Protein AF-A0A803LCT2-F1 (afdb_monomer_lite)

Organism: Chenopodium quinoa (NCBI:txid63459)

pLDDT: mean 73.38, std 16.73, range [41.0, 94.06]

Secondary structure (DSSP, 8-state):
-----S---------PPP--HHHHHHHH-HHHHHHHHHHHHHHHHHHS--------------------------------SPPPHHHHHHHHHHHS---HHHHHHHTTGGGS-TTS--TTTTT-PSPS-PPPPPPP-

Structure (mmCIF, N/CA/C/O backbone):
data_AF-A0A803LCT2-F1
#
_entry.id   AF-A0A803LCT2-F1
#
loop_
_atom_site.group_PDB
_atom_site.id
_atom_site.type_symbol
_atom_site.label_atom_id
_atom_site.label_alt_id
_atom_site.label_comp_id
_atom_site.label_asym_id
_atom_site.label_entity_id
_atom_site.label_seq_id
_atom_site.pdbx_PDB_ins_code
_atom_site.Cartn_x
_atom_site.Cartn_y
_atom_site.Cartn_z
_atom_site.occupancy
_atom_site.B_iso_or_equiv
_atom_site.auth_seq_id
_atom_site.auth_comp_id
_atom_site.auth_asym_id
_atom_site.auth_atom_id
_atom_site.pdbx_PDB_model_num
ATOM 1 N N . MET A 1 1 ? -22.262 -37.467 1.438 1.00 43.44 1 MET A N 1
ATOM 2 C CA . MET A 1 1 ? -22.355 -36.002 1.328 1.00 43.44 1 MET A CA 1
ATOM 3 C C . MET A 1 1 ? -21.639 -35.464 2.540 1.00 43.44 1 MET A C 1
ATOM 5 O O . MET A 1 1 ? -22.142 -35.572 3.650 1.00 43.44 1 MET A O 1
ATOM 9 N N . ASP A 1 2 ? -20.390 -35.118 2.289 1.00 41.00 2 ASP A N 1
ATOM 10 C CA . ASP A 1 2 ? -19.283 -34.931 3.208 1.00 41.00 2 ASP A CA 1
ATOM 11 C C . ASP A 1 2 ? -19.296 -33.512 3.786 1.00 41.00 2 ASP A C 1
ATOM 13 O O . ASP A 1 2 ? -19.085 -32.556 3.051 1.00 41.00 2 ASP A O 1
ATOM 17 N N . ASP A 1 3 ? -19.514 -33.379 5.095 1.00 52.72 3 ASP A N 1
ATOM 18 C CA . ASP A 1 3 ? -19.377 -32.110 5.831 1.00 52.72 3 ASP A CA 1
ATOM 19 C C . ASP A 1 3 ? -18.625 -32.339 7.156 1.00 52.72 3 ASP A C 1
ATOM 21 O O . ASP A 1 3 ? -18.984 -31.833 8.220 1.00 52.72 3 ASP A O 1
ATOM 25 N N . GLU A 1 4 ? -17.562 -33.144 7.114 1.00 55.44 4 GLU A N 1
ATOM 26 C CA . GLU A 1 4 ? -16.707 -33.408 8.269 1.00 55.44 4 GLU A CA 1
ATOM 27 C C . GLU A 1 4 ? -15.253 -33.055 7.928 1.00 55.44 4 GLU A C 1
ATOM 29 O O . GLU A 1 4 ? -14.715 -33.485 6.914 1.00 55.44 4 GLU A O 1
ATOM 34 N N . ILE A 1 5 ? -14.623 -32.262 8.805 1.00 52.88 5 ILE A N 1
ATOM 35 C CA . ILE A 1 5 ? -13.202 -31.859 8.797 1.00 52.88 5 ILE A CA 1
ATOM 36 C C . ILE A 1 5 ? -12.828 -30.705 7.845 1.00 52.88 5 ILE A C 1
ATOM 38 O O . ILE A 1 5 ? -12.203 -30.858 6.804 1.00 52.88 5 ILE A O 1
ATOM 42 N N . SER A 1 6 ? -13.089 -29.471 8.290 1.00 53.41 6 SER A N 1
ATOM 43 C CA . SER A 1 6 ? -12.295 -28.284 7.892 1.00 53.41 6 SER A CA 1
ATOM 44 C C . SER A 1 6 ? -12.152 -27.244 9.018 1.00 53.41 6 SER A C 1
ATOM 46 O O . SER A 1 6 ? -11.988 -26.052 8.780 1.00 53.41 6 SER A O 1
ATOM 48 N N . GLY A 1 7 ? -12.191 -27.690 10.278 1.00 53.47 7 GLY A N 1
ATOM 49 C CA . GLY A 1 7 ? -11.983 -26.832 11.456 1.00 53.47 7 GLY A CA 1
ATOM 50 C C . GLY A 1 7 ? -10.935 -27.343 12.447 1.00 53.47 7 GLY A C 1
ATOM 51 O O . GLY A 1 7 ? -10.823 -26.803 13.549 1.00 53.47 7 GLY A O 1
ATOM 52 N N . ALA A 1 8 ? -10.190 -28.395 12.101 1.00 57.69 8 ALA A N 1
ATOM 53 C CA . ALA A 1 8 ? -9.250 -29.022 13.018 1.00 57.69 8 ALA A CA 1
ATOM 54 C C . ALA A 1 8 ? -7.993 -28.152 13.206 1.00 57.69 8 ALA A C 1
ATOM 56 O O . ALA A 1 8 ? -7.305 -27.812 12.250 1.00 57.69 8 ALA A O 1
ATOM 57 N N . VAL A 1 9 ? -7.678 -27.871 14.474 1.00 60.34 9 VAL A N 1
ATOM 58 C CA . VAL A 1 9 ? -6.482 -27.179 14.997 1.00 60.34 9 VAL A CA 1
ATOM 59 C C . VAL A 1 9 ? -6.556 -25.645 15.071 1.00 60.34 9 VAL A C 1
ATOM 61 O O . VAL A 1 9 ? -5.652 -24.922 14.660 1.00 60.34 9 VAL A O 1
ATOM 64 N N . ARG A 1 10 ? -7.570 -25.114 15.765 1.00 65.44 10 ARG A N 1
ATOM 65 C CA . ARG A 1 10 ? -7.353 -23.892 16.563 1.00 65.44 10 ARG A CA 1
ATOM 66 C C . ARG A 1 10 ? -6.826 -24.326 17.931 1.00 65.44 10 ARG A C 1
ATOM 68 O O . ARG A 1 10 ? -7.509 -25.067 18.630 1.00 65.44 10 ARG A O 1
ATOM 75 N N . ARG A 1 11 ? -5.624 -23.886 18.330 1.00 69.44 11 ARG A N 1
ATOM 76 C CA . ARG A 1 11 ? -5.141 -24.050 19.717 1.00 69.44 11 ARG A CA 1
ATOM 77 C C . ARG A 1 11 ? -6.043 -23.230 20.640 1.00 69.44 11 ARG A C 1
ATOM 79 O O . ARG A 1 11 ? -5.803 -22.048 20.863 1.00 69.44 11 ARG A O 1
ATOM 86 N N . THR A 1 12 ? -7.108 -23.831 21.147 1.00 70.88 12 THR A N 1
ATOM 87 C CA . THR A 1 12 ? -7.983 -23.193 22.129 1.00 70.88 12 THR A CA 1
ATOM 88 C C . THR A 1 12 ? -7.409 -23.416 23.521 1.00 70.88 12 THR A C 1
ATOM 90 O O . THR A 1 12 ? -7.120 -24.546 23.908 1.00 70.88 12 THR A O 1
ATOM 93 N N . SER A 1 13 ? -7.225 -22.335 24.280 1.00 77.12 13 SER A N 1
ATOM 94 C CA . SER A 1 13 ? -6.840 -22.427 25.690 1.00 77.12 13 SER A CA 1
ATOM 95 C C . SER A 1 13 ? -7.890 -23.230 26.465 1.00 77.12 13 SER A C 1
ATOM 97 O O . SER A 1 13 ? -9.077 -22.925 26.384 1.00 77.12 13 SER A O 1
ATOM 99 N N . THR A 1 14 ? -7.456 -24.216 27.254 1.00 79.44 14 THR A N 1
ATOM 100 C CA . THR A 1 14 ? -8.321 -24.997 28.161 1.00 79.44 14 THR A CA 1
ATOM 101 C C . THR A 1 14 ? -8.776 -24.197 29.384 1.00 79.44 14 THR A C 1
ATOM 103 O O . THR A 1 14 ? -9.570 -24.668 30.198 1.00 79.44 14 THR A O 1
ATOM 106 N N . ARG A 1 15 ? -8.282 -22.965 29.542 1.00 78.12 15 ARG A N 1
ATOM 107 C CA . ARG A 1 15 ? -8.552 -22.130 30.706 1.00 78.12 15 ARG A CA 1
ATOM 108 C C . ARG A 1 15 ? -9.943 -21.502 30.595 1.00 78.12 15 ARG A C 1
ATOM 110 O O . ARG A 1 15 ? -10.146 -20.544 29.849 1.00 78.12 15 ARG A O 1
ATOM 117 N N . SER A 1 16 ? -10.896 -22.003 31.384 1.00 75.75 16 SER A N 1
ATOM 118 C CA . SER A 1 16 ? -12.219 -21.377 31.508 1.00 75.75 16 SER A CA 1
ATOM 119 C C . SER A 1 16 ? -12.067 -20.009 32.184 1.00 75.75 16 SER A C 1
ATOM 121 O O . SER A 1 16 ? -11.644 -19.930 33.342 1.00 75.75 16 SER A O 1
ATOM 123 N N . ARG A 1 17 ? -12.414 -18.927 31.483 1.00 80.19 17 ARG A N 1
ATOM 124 C CA . ARG A 1 17 ? -12.514 -17.594 32.089 1.00 80.19 17 ARG A CA 1
ATOM 125 C C . ARG A 1 17 ? -13.864 -17.479 32.792 1.00 80.19 17 ARG A C 1
ATOM 127 O O . ARG A 1 17 ? -14.904 -17.593 32.152 1.00 80.19 17 ARG A O 1
ATOM 134 N N . LYS A 1 18 ? -13.850 -17.269 34.109 1.00 86.19 18 LYS A N 1
ATOM 135 C CA . LYS A 1 18 ? -15.062 -16.981 34.881 1.00 86.19 18 LYS A CA 1
ATOM 136 C C . LYS A 1 18 ? -15.400 -15.504 34.696 1.00 86.19 18 LYS A C 1
ATOM 138 O O . LYS A 1 18 ? -14.606 -14.642 35.057 1.00 86.19 18 LYS A O 1
ATOM 143 N N . VAL A 1 19 ? -16.553 -15.227 34.101 1.00 84.31 19 VAL A N 1
ATOM 144 C CA . VAL A 1 19 ? -17.088 -13.872 33.940 1.00 84.31 19 VAL A CA 1
ATOM 145 C C . VAL A 1 19 ? -18.213 -13.702 34.954 1.00 84.31 19 VAL A C 1
ATOM 147 O O . VAL A 1 19 ? -19.048 -14.592 35.101 1.00 84.31 19 VAL A O 1
ATOM 150 N N . ALA A 1 20 ? -18.226 -12.583 35.679 1.00 88.69 20 ALA A N 1
ATOM 151 C CA . ALA A 1 20 ? -19.306 -12.276 36.612 1.00 88.69 20 ALA A CA 1
ATOM 152 C C . ALA A 1 20 ? -20.647 -12.174 35.865 1.00 88.69 20 ALA A C 1
ATOM 154 O O . ALA A 1 20 ? -20.705 -11.666 34.746 1.00 88.69 20 ALA A O 1
ATOM 155 N N . THR A 1 21 ? -21.742 -12.598 36.491 1.00 83.19 21 THR A N 1
ATOM 156 C CA . THR A 1 21 ? -23.081 -12.664 35.875 1.00 83.19 21 THR A CA 1
ATOM 157 C C . THR A 1 21 ? -23.534 -11.330 35.281 1.00 83.19 21 THR A C 1
ATOM 159 O O . THR A 1 21 ? -24.070 -11.294 34.177 1.00 83.19 21 THR A O 1
ATOM 162 N N . LYS A 1 22 ? -23.241 -10.215 35.964 1.00 85.88 22 LYS A N 1
ATOM 163 C CA . LYS A 1 22 ? -23.540 -8.860 35.469 1.00 85.88 22 LYS A CA 1
ATOM 164 C C . LYS A 1 22 ? -22.774 -8.520 34.184 1.00 85.88 22 LYS A C 1
ATOM 166 O O . LYS A 1 22 ? -23.339 -7.931 33.271 1.00 85.88 22 LYS A O 1
ATOM 171 N N . MET A 1 23 ? -21.514 -8.942 34.090 1.00 84.38 23 MET A N 1
ATOM 172 C CA . MET A 1 23 ? -20.683 -8.740 32.900 1.00 84.38 23 MET A CA 1
ATOM 173 C C . MET A 1 23 ? -21.138 -9.631 31.741 1.00 84.38 23 MET A C 1
ATOM 175 O O . MET A 1 23 ? -21.161 -9.183 30.602 1.00 84.38 23 MET A O 1
ATOM 179 N N . ALA A 1 24 ? -21.552 -10.869 32.019 1.00 83.88 24 ALA A N 1
ATOM 180 C CA . ALA A 1 24 ? -22.112 -11.752 30.998 1.00 83.88 24 ALA A CA 1
ATOM 181 C C . ALA A 1 24 ? -23.404 -11.173 30.393 1.00 83.88 24 ALA A C 1
ATOM 183 O O . ALA A 1 24 ? -23.550 -11.153 29.173 1.00 83.88 24 ALA A O 1
ATOM 184 N N . ALA A 1 25 ? -24.297 -10.634 31.230 1.00 84.12 25 ALA A N 1
ATOM 185 C CA . ALA A 1 25 ? -25.521 -9.972 30.778 1.00 84.12 25 ALA A CA 1
ATOM 186 C C . ALA A 1 25 ? -25.230 -8.714 29.942 1.00 84.12 25 ALA A C 1
ATOM 188 O O . ALA A 1 25 ? -25.816 -8.529 28.877 1.00 84.12 25 ALA A O 1
ATOM 189 N N . ALA A 1 26 ? -24.274 -7.891 30.379 1.00 83.38 26 ALA A N 1
ATOM 190 C CA . ALA A 1 26 ? -23.851 -6.698 29.651 1.00 83.38 26 ALA A CA 1
ATOM 191 C C . ALA A 1 26 ? -23.201 -7.025 28.292 1.00 83.38 26 ALA A C 1
ATOM 193 O O . ALA A 1 26 ? -23.337 -6.263 27.343 1.00 83.38 26 ALA A O 1
ATOM 194 N N . LEU A 1 27 ? -22.495 -8.152 28.169 1.00 83.00 27 LEU A N 1
ATOM 195 C CA . LEU A 1 27 ? -21.918 -8.590 26.891 1.00 83.00 27 LEU A CA 1
ATOM 196 C C . LEU A 1 27 ? -22.959 -9.220 25.954 1.00 83.00 27 LEU A C 1
ATOM 198 O O . LEU A 1 27 ? -22.790 -9.175 24.735 1.00 83.00 27 LEU A O 1
ATOM 202 N N . ALA A 1 28 ? -24.015 -9.819 26.508 1.00 85.12 28 ALA A N 1
ATOM 203 C CA . ALA A 1 28 ? -25.086 -10.439 25.736 1.00 85.12 28 ALA A CA 1
ATOM 204 C C . ALA A 1 28 ? -26.065 -9.408 25.151 1.00 85.12 28 ALA A C 1
ATOM 206 O O . ALA A 1 28 ? -26.585 -9.624 24.051 1.00 85.12 28 ALA A O 1
ATOM 207 N N . SER A 1 29 ? -26.297 -8.281 25.835 1.00 89.25 29 SER A N 1
ATOM 208 C CA . SER A 1 29 ? -27.199 -7.243 25.332 1.00 89.25 29 SER A CA 1
ATOM 209 C C . SER A 1 29 ? -26.656 -6.606 24.045 1.00 89.25 29 SER A C 1
ATOM 211 O O . SER A 1 29 ? -25.476 -6.271 23.915 1.00 89.25 29 SER A O 1
ATOM 213 N N . SER A 1 30 ? -27.520 -6.492 23.034 1.00 90.19 30 SER A N 1
ATOM 214 C CA . SER A 1 30 ? -27.203 -5.826 21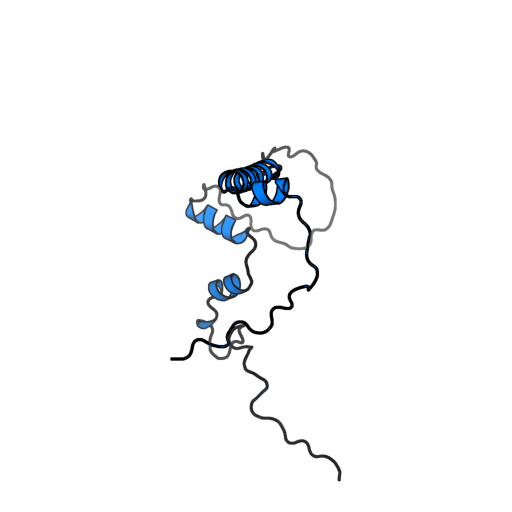.764 1.00 90.19 30 SER A CA 1
ATOM 215 C C . SER A 1 30 ? -26.892 -4.352 21.984 1.00 90.19 30 SER A C 1
ATOM 217 O O . SER A 1 30 ? -25.896 -3.859 21.469 1.00 90.19 30 SER A O 1
ATOM 219 N N . ASP A 1 31 ? -27.698 -3.690 22.810 1.00 92.00 31 ASP A N 1
ATOM 220 C CA . ASP A 1 31 ? -27.642 -2.241 23.003 1.00 92.00 31 ASP A CA 1
ATOM 221 C C . ASP A 1 31 ? -26.352 -1.807 23.693 1.00 92.00 31 ASP A C 1
ATOM 223 O O . ASP A 1 31 ? -25.747 -0.807 23.327 1.00 92.00 31 ASP A O 1
ATOM 227 N N . ASN A 1 32 ? -25.855 -2.602 24.642 1.00 89.56 32 ASN A N 1
ATOM 228 C CA . ASN A 1 32 ? -24.577 -2.304 25.279 1.00 89.56 32 ASN A CA 1
ATOM 229 C C . ASN A 1 32 ? -23.401 -2.527 24.314 1.00 89.56 32 ASN A C 1
ATOM 231 O O . ASN A 1 32 ? -22.404 -1.811 24.367 1.00 89.56 32 ASN A O 1
ATOM 235 N N . ARG A 1 33 ? -23.515 -3.490 23.388 1.00 88.50 33 ARG A N 1
ATOM 236 C CA . ARG A 1 33 ? -22.506 -3.698 22.339 1.00 88.50 33 ARG A CA 1
ATOM 237 C C . ARG A 1 33 ? -22.496 -2.561 21.322 1.00 88.50 33 ARG A C 1
ATOM 239 O O . ARG A 1 33 ? -21.410 -2.137 20.933 1.00 88.50 33 ARG A O 1
ATOM 246 N N . THR A 1 34 ? -23.660 -2.060 20.909 1.00 92.06 34 THR A N 1
ATOM 247 C CA . THR A 1 34 ? -23.750 -0.923 19.981 1.00 92.06 34 THR A CA 1
ATOM 248 C C . THR A 1 34 ? -23.269 0.366 20.639 1.00 92.06 34 THR A C 1
ATOM 250 O O . THR A 1 34 ? -22.450 1.063 20.049 1.00 92.06 34 THR A O 1
ATOM 253 N N . GLN A 1 35 ? -23.663 0.638 21.887 1.00 92.81 35 GLN A N 1
ATOM 254 C CA . GLN A 1 35 ? -23.161 1.783 22.654 1.00 92.81 35 GLN A CA 1
ATOM 255 C C . GLN A 1 35 ? -21.643 1.722 22.850 1.00 92.81 35 GLN A C 1
ATOM 257 O O . GLN A 1 35 ? -20.956 2.712 22.617 1.00 92.81 35 GLN A O 1
ATOM 262 N N . ALA A 1 36 ? -21.091 0.556 23.198 1.00 91.81 36 ALA A N 1
ATOM 263 C CA . ALA A 1 36 ? -19.645 0.388 23.327 1.00 91.81 36 ALA A CA 1
ATOM 264 C C . ALA A 1 36 ? -18.902 0.560 21.991 1.00 91.81 36 ALA A C 1
ATOM 266 O O . ALA A 1 36 ? -17.761 1.018 21.980 1.00 91.81 36 ALA A O 1
ATOM 267 N N . ALA A 1 37 ? -19.517 0.187 20.865 1.00 91.00 37 ALA A N 1
ATOM 268 C CA . ALA A 1 37 ? -18.946 0.422 19.542 1.00 91.00 37 ALA A CA 1
ATOM 269 C C . ALA A 1 37 ? -18.947 1.916 19.182 1.00 91.00 37 ALA A C 1
ATOM 271 O O . ALA A 1 37 ? -17.923 2.420 18.732 1.00 91.00 37 ALA A O 1
ATOM 272 N N . LEU A 1 38 ? -20.050 2.626 19.443 1.00 94.06 38 LEU A N 1
ATOM 273 C CA . LEU A 1 38 ? -20.154 4.070 19.214 1.00 94.06 38 LEU A CA 1
ATOM 274 C C . LEU A 1 38 ? -19.175 4.858 20.087 1.00 94.06 38 LEU A C 1
ATOM 276 O O . LEU A 1 38 ? -18.448 5.688 19.564 1.00 94.06 38 LEU A O 1
ATOM 280 N N . ALA A 1 39 ? -19.075 4.538 21.379 1.00 93.19 39 ALA A N 1
ATOM 281 C CA . ALA A 1 39 ? -18.124 5.188 22.280 1.00 93.19 39 ALA A CA 1
ATOM 282 C C . ALA A 1 39 ? -16.662 4.983 21.844 1.00 93.19 39 ALA A C 1
ATOM 284 O O . ALA A 1 39 ? -15.826 5.857 22.039 1.00 93.19 39 ALA A O 1
ATOM 285 N N . ARG A 1 40 ? -16.337 3.832 21.235 1.00 91.69 4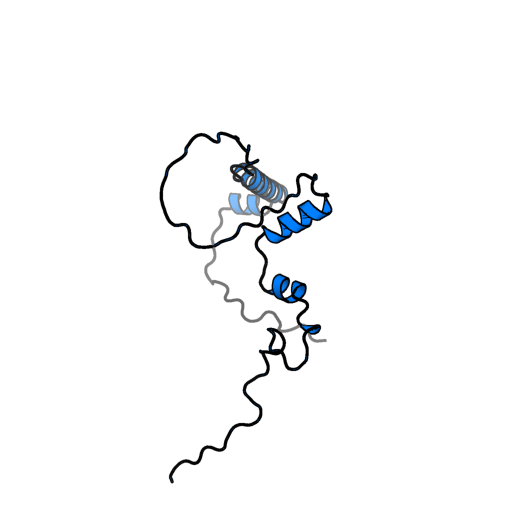0 ARG A N 1
ATOM 286 C CA . ARG A 1 40 ? -15.006 3.593 20.654 1.00 91.69 40 ARG A CA 1
ATOM 287 C C . ARG A 1 40 ? -14.760 4.422 19.398 1.00 91.69 40 ARG A C 1
ATOM 289 O O . ARG A 1 40 ? -13.638 4.871 19.219 1.00 91.69 40 ARG A O 1
ATOM 296 N N . LEU A 1 41 ? -15.767 4.593 18.539 1.00 90.69 41 LEU A N 1
ATOM 297 C CA . LEU A 1 41 ? -15.653 5.455 17.359 1.00 90.69 41 LEU A CA 1
ATOM 298 C C . LEU A 1 41 ? -15.491 6.920 17.768 1.00 90.69 41 LEU A C 1
ATOM 300 O O . LEU A 1 41 ? -14.548 7.554 17.323 1.00 90.69 41 LEU A O 1
ATOM 304 N N . ASP A 1 42 ? -16.322 7.402 18.689 1.00 89.56 42 ASP A N 1
ATOM 305 C CA . ASP A 1 42 ? -16.246 8.759 19.241 1.00 89.56 42 ASP A CA 1
ATOM 306 C C . ASP A 1 42 ? -14.893 9.019 19.928 1.00 89.56 42 ASP A C 1
ATOM 308 O O . ASP A 1 42 ? -14.262 10.050 19.722 1.00 89.56 42 ASP A O 1
ATOM 312 N N . ALA A 1 43 ? -14.360 8.051 20.681 1.00 88.62 43 ALA A N 1
ATOM 313 C CA . ALA A 1 43 ? -13.017 8.167 21.250 1.00 88.62 43 ALA A CA 1
ATOM 314 C C . ALA A 1 43 ? -11.923 8.257 20.175 1.00 88.62 43 ALA A C 1
ATOM 316 O O . ALA A 1 43 ? -11.003 9.048 20.333 1.00 88.62 43 ALA A O 1
ATOM 317 N N . LEU A 1 44 ? -12.019 7.487 19.084 1.00 83.00 44 LEU A N 1
ATOM 318 C CA . LEU A 1 44 ? -11.081 7.586 17.959 1.00 83.00 44 LEU A CA 1
ATOM 319 C C . LEU A 1 44 ? -11.226 8.912 17.193 1.00 83.00 44 LEU A C 1
ATOM 321 O O . LEU A 1 44 ? -10.237 9.426 16.683 1.00 83.00 44 LEU A O 1
ATOM 325 N N . GLU A 1 45 ? -12.432 9.477 17.119 1.00 80.75 45 GLU A N 1
ATOM 326 C CA . GLU A 1 45 ? -12.678 10.796 16.523 1.00 80.75 45 GLU A CA 1
ATOM 327 C C . GLU A 1 45 ? -12.099 11.928 17.385 1.00 80.75 45 GLU A C 1
ATOM 329 O O . GLU A 1 45 ? -11.530 12.874 16.845 1.00 80.75 45 GLU A O 1
ATOM 334 N N . ASN A 1 46 ? -12.175 11.804 18.713 1.00 84.75 46 ASN A N 1
ATOM 335 C CA . ASN A 1 46 ? -11.643 12.789 19.659 1.00 84.75 46 ASN A CA 1
ATOM 336 C C . ASN A 1 46 ? -10.124 12.650 19.912 1.00 84.75 46 ASN A C 1
ATOM 338 O O . ASN A 1 46 ? -9.459 13.652 20.163 1.00 84.75 46 ASN A O 1
ATOM 342 N N . ASP A 1 47 ? -9.567 11.433 19.849 1.00 75.44 47 ASP A N 1
ATOM 343 C CA . ASP A 1 47 ? -8.128 11.133 20.021 1.00 75.44 47 ASP A CA 1
ATOM 344 C C . ASP A 1 47 ? -7.315 11.331 18.730 1.00 75.44 47 ASP A C 1
ATOM 346 O O . ASP A 1 47 ? -6.084 11.311 18.738 1.00 75.44 47 ASP A O 1
ATOM 350 N N . ASN A 1 48 ? -7.991 11.617 17.613 1.00 64.38 48 ASN A N 1
ATOM 351 C CA . ASN A 1 48 ? -7.378 12.269 16.463 1.00 64.38 48 ASN A CA 1
ATOM 352 C C . ASN A 1 48 ? -7.043 13.728 16.842 1.00 64.38 48 ASN A C 1
ATOM 354 O O . ASN A 1 48 ? -7.661 14.682 16.366 1.00 64.38 48 ASN A O 1
ATOM 358 N N . GLY A 1 49 ? -6.058 13.891 17.730 1.00 59.38 49 GLY A N 1
ATOM 359 C CA . GLY A 1 49 ? -5.472 15.165 18.120 1.00 59.38 49 GLY A CA 1
ATOM 360 C C . GLY A 1 49 ? -4.917 15.861 16.888 1.00 59.38 49 GLY A C 1
ATOM 361 O O . GLY A 1 49 ? -3.812 15.560 16.451 1.00 59.38 49 GLY A O 1
ATOM 362 N N . GLY A 1 50 ? -5.726 16.749 16.313 1.00 52.16 50 GLY A N 1
ATOM 363 C CA . GLY A 1 50 ? -5.397 17.497 15.115 1.00 52.16 50 GLY A CA 1
ATOM 364 C C . GLY A 1 50 ? -5.144 16.595 13.906 1.00 52.16 50 GLY A C 1
ATOM 365 O O . GLY A 1 50 ? -4.010 16.236 13.599 1.00 52.16 50 GLY A O 1
ATOM 366 N N . VAL A 1 51 ? -6.164 16.410 13.061 1.00 47.56 51 VAL A N 1
ATOM 367 C CA . VAL A 1 51 ? -5.879 16.708 11.651 1.00 47.56 51 VAL A CA 1
ATOM 368 C C . VAL A 1 51 ? -5.388 18.146 11.689 1.00 47.56 51 VAL A C 1
ATOM 370 O O . VAL A 1 51 ? -6.201 19.057 11.813 1.00 47.56 51 VAL A O 1
ATOM 373 N N . GLU A 1 52 ? -4.068 18.331 11.721 1.00 45.12 52 GLU A N 1
ATOM 374 C CA . GLU A 1 52 ? -3.436 19.616 11.496 1.00 45.12 52 GLU A CA 1
ATOM 375 C C . GLU A 1 52 ? -3.990 20.071 10.142 1.00 45.12 52 GLU A C 1
ATOM 377 O O . GLU A 1 52 ? -3.521 19.703 9.061 1.00 45.12 52 GLU A O 1
ATOM 382 N N . THR A 1 53 ? -5.059 20.866 10.172 1.00 49.56 53 THR A N 1
ATOM 383 C CA . THR A 1 53 ? -5.125 21.991 9.268 1.00 49.56 53 THR A CA 1
ATOM 384 C C . THR A 1 53 ? -3.853 22.734 9.600 1.00 49.56 53 THR A C 1
ATOM 386 O O . THR A 1 53 ? -3.815 23.457 10.588 1.00 49.56 53 THR A O 1
ATOM 389 N N . VAL A 1 54 ? -2.780 22.418 8.873 1.00 46.12 54 VAL A N 1
ATOM 390 C CA . VAL A 1 54 ? -1.569 23.217 8.846 1.00 46.12 54 VAL A CA 1
ATOM 391 C C . VAL A 1 54 ? -2.076 24.604 8.486 1.00 46.12 54 VAL A C 1
ATOM 393 O O . VAL A 1 54 ? -2.335 24.905 7.318 1.00 46.12 54 VAL A O 1
ATOM 396 N N . GLU A 1 55 ? -2.361 25.403 9.510 1.00 50.75 55 GLU A N 1
ATOM 397 C CA . GLU A 1 55 ? -2.358 26.837 9.399 1.00 50.75 55 GLU A CA 1
ATOM 398 C C . GLU A 1 55 ? -0.921 27.109 9.004 1.00 50.75 55 GLU A C 1
ATOM 400 O O . GLU A 1 55 ? 0.007 26.975 9.798 1.00 50.75 5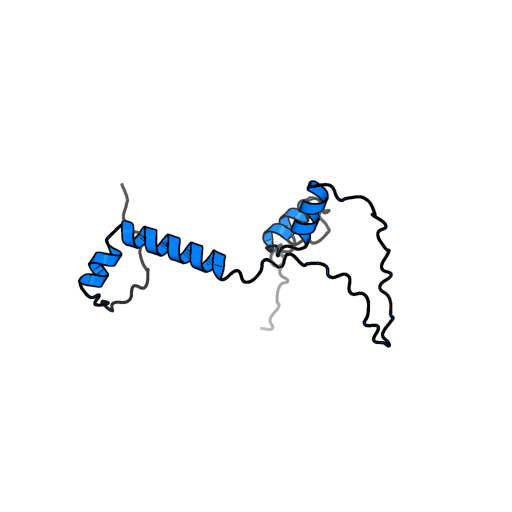5 GLU A O 1
ATOM 405 N N . ILE A 1 56 ? -0.730 27.327 7.706 1.00 51.56 56 ILE A N 1
ATOM 406 C CA . ILE A 1 56 ? 0.500 27.884 7.180 1.00 51.56 56 ILE A CA 1
ATOM 407 C C . ILE A 1 56 ? 0.526 29.292 7.775 1.00 51.56 56 ILE A C 1
ATOM 409 O O . ILE A 1 56 ? -0.011 30.232 7.194 1.00 51.56 56 ILE A O 1
ATOM 413 N N . ASN A 1 57 ? 1.007 29.397 9.012 1.00 45.41 57 ASN A N 1
ATOM 414 C CA . ASN A 1 57 ? 1.461 30.647 9.570 1.00 45.41 57 ASN A CA 1
ATOM 415 C C . ASN A 1 57 ? 2.711 30.984 8.755 1.00 45.41 57 ASN A C 1
ATOM 417 O O . ASN A 1 57 ? 3.766 30.391 8.979 1.00 45.41 57 ASN A O 1
ATOM 421 N N . ASP A 1 58 ? 2.540 31.832 7.737 1.00 52.56 58 ASP A N 1
ATOM 422 C CA . ASP A 1 58 ? 3.616 32.467 6.967 1.00 52.56 58 ASP A CA 1
ATOM 423 C C . ASP A 1 58 ? 4.378 33.430 7.900 1.00 52.56 58 ASP A C 1
ATOM 425 O O . ASP A 1 58 ? 4.313 34.648 7.752 1.00 52.56 58 ASP A O 1
ATOM 429 N N . ASP A 1 59 ? 5.056 32.888 8.910 1.00 48.31 59 ASP A N 1
ATOM 430 C CA . ASP A 1 59 ? 5.995 33.631 9.748 1.00 48.31 59 ASP A CA 1
ATOM 431 C C . ASP A 1 59 ? 7.415 33.309 9.266 1.00 48.31 59 ASP A C 1
ATOM 433 O O . ASP A 1 59 ? 8.176 32.557 9.877 1.00 48.31 59 ASP A O 1
ATOM 437 N N . ASP A 1 60 ? 7.718 33.827 8.071 1.00 54.25 60 ASP A N 1
ATOM 438 C CA . ASP A 1 60 ? 9.023 33.799 7.402 1.00 54.25 60 ASP A CA 1
ATOM 439 C C . ASP A 1 60 ? 10.022 34.756 8.099 1.00 54.25 60 ASP A C 1
ATOM 441 O O . ASP A 1 60 ? 10.617 35.629 7.465 1.00 54.25 60 ASP A O 1
ATOM 445 N N . GLU A 1 61 ? 10.241 34.617 9.411 1.00 52.59 61 GLU A N 1
ATOM 446 C CA . GLU A 1 61 ? 11.276 35.393 10.110 1.00 52.59 61 GLU A CA 1
ATOM 447 C C . GLU A 1 61 ? 12.050 34.573 11.151 1.00 52.59 61 GLU A C 1
ATOM 449 O O . GLU A 1 61 ? 12.008 34.814 12.352 1.00 52.59 61 GLU A O 1
ATOM 454 N N . ALA A 1 62 ? 12.834 33.602 10.676 1.00 45.47 62 ALA A N 1
ATOM 455 C CA . ALA A 1 62 ? 14.010 33.123 11.405 1.00 45.47 62 ALA A CA 1
ATOM 456 C C . ALA A 1 62 ? 15.046 32.532 10.439 1.00 45.47 62 ALA A C 1
ATOM 458 O O . ALA A 1 62 ? 15.197 31.322 10.287 1.00 45.47 62 ALA A O 1
ATOM 459 N N . SER A 1 63 ? 15.768 33.433 9.775 1.00 61.34 63 SER A N 1
ATOM 460 C CA . SER A 1 63 ? 17.061 33.159 9.148 1.00 61.34 63 SER A CA 1
ATOM 461 C C . SER A 1 63 ? 18.066 32.673 10.201 1.00 61.34 63 SER A C 1
ATOM 463 O O . SER A 1 63 ? 18.489 33.468 11.036 1.00 61.34 63 SER A O 1
ATOM 465 N N . LEU A 1 64 ? 18.479 31.406 10.136 1.00 42.50 64 LEU A N 1
ATOM 466 C CA . LEU A 1 64 ? 19.695 30.865 10.766 1.00 42.50 64 LEU A CA 1
ATOM 467 C C . LEU A 1 64 ? 20.247 29.801 9.806 1.00 42.50 64 LEU A C 1
ATOM 469 O O . LEU A 1 64 ? 19.670 28.725 9.688 1.00 42.50 64 LEU A O 1
ATOM 473 N N . ASP A 1 65 ? 21.066 30.196 8.840 1.00 44.91 65 ASP A N 1
ATOM 474 C CA . ASP A 1 65 ? 22.518 30.420 8.912 1.00 44.91 65 ASP A CA 1
ATOM 475 C C . ASP A 1 65 ? 23.328 29.127 8.723 1.00 44.91 65 ASP A C 1
ATOM 477 O O . ASP A 1 65 ? 23.142 28.138 9.429 1.00 44.91 65 ASP A O 1
ATOM 481 N N . ASP A 1 66 ? 24.181 29.242 7.710 1.00 47.44 66 ASP A N 1
ATOM 482 C CA . ASP A 1 66 ? 25.339 28.481 7.260 1.00 47.44 66 ASP A CA 1
ATOM 483 C C . ASP A 1 66 ? 25.294 26.961 6.984 1.00 47.44 66 ASP A C 1
ATOM 485 O O . ASP A 1 66 ? 25.207 26.101 7.860 1.00 47.44 66 ASP A O 1
ATOM 489 N N . ASP A 1 67 ? 25.544 26.700 5.692 1.00 46.72 67 ASP A N 1
ATOM 490 C CA . ASP A 1 67 ? 26.483 25.716 5.146 1.00 46.72 67 ASP A CA 1
ATOM 491 C C . ASP A 1 67 ? 26.074 24.239 5.071 1.00 46.72 67 ASP A C 1
ATOM 493 O O . ASP A 1 67 ? 26.460 23.445 5.919 1.00 46.72 67 ASP A O 1
ATOM 497 N N . GLU A 1 68 ? 25.455 23.832 3.945 1.00 41.94 68 GLU A N 1
ATOM 498 C CA . GLU A 1 68 ? 25.953 22.684 3.146 1.00 41.94 68 GLU A CA 1
ATOM 499 C C . GLU A 1 68 ? 25.319 22.636 1.730 1.00 41.94 68 GLU A C 1
ATOM 501 O O . GLU A 1 68 ? 24.590 21.716 1.345 1.00 41.94 68 GLU A O 1
ATOM 506 N N . GLU A 1 69 ? 25.589 23.6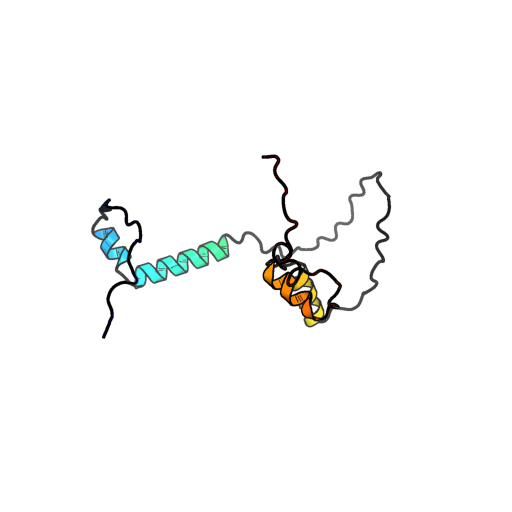57 0.910 1.00 42.00 69 GLU A N 1
ATOM 507 C CA . GLU A 1 69 ? 25.172 23.725 -0.495 1.00 42.00 69 GLU A CA 1
ATOM 508 C C . GLU A 1 69 ? 25.994 22.779 -1.399 1.00 42.00 69 GLU A C 1
ATOM 510 O O . GLU A 1 69 ? 26.993 23.163 -2.010 1.00 42.00 69 GLU A O 1
ATOM 515 N N . ALA A 1 70 ? 25.523 21.545 -1.600 1.00 43.09 70 ALA A N 1
ATOM 516 C CA . ALA A 1 70 ? 25.913 20.748 -2.766 1.00 43.09 70 ALA A CA 1
ATOM 517 C C . ALA A 1 70 ? 24.732 19.980 -3.386 1.00 43.09 70 ALA A C 1
ATOM 519 O O . ALA A 1 70 ? 24.503 18.795 -3.168 1.00 43.09 70 ALA A O 1
ATOM 520 N N . TYR A 1 71 ? 24.053 20.690 -4.289 1.00 42.59 71 TYR A N 1
ATOM 521 C CA . TYR A 1 71 ? 23.427 20.147 -5.497 1.00 42.59 71 TYR A CA 1
ATOM 522 C C . TYR A 1 71 ? 22.120 19.349 -5.353 1.00 42.59 71 TYR A C 1
ATOM 524 O O . TYR A 1 71 ? 22.002 18.200 -5.775 1.00 42.59 71 TYR A O 1
ATOM 532 N N . ILE A 1 72 ? 21.047 20.039 -4.964 1.00 46.81 72 ILE A N 1
ATOM 533 C CA . ILE A 1 72 ? 19.739 19.775 -5.572 1.00 46.81 72 ILE A CA 1
ATOM 534 C C . ILE A 1 72 ? 19.297 21.072 -6.228 1.00 46.81 72 ILE A C 1
ATOM 536 O O . ILE A 1 72 ? 18.780 21.972 -5.572 1.00 46.81 72 ILE A O 1
ATOM 540 N N . GLN A 1 73 ? 19.498 21.171 -7.546 1.00 45.69 73 GLN A N 1
ATOM 541 C CA . GLN A 1 73 ? 18.819 22.174 -8.357 1.00 45.69 73 GLN A CA 1
ATOM 542 C C . GLN A 1 73 ? 17.309 21.945 -8.212 1.00 45.69 73 GLN A C 1
ATOM 544 O O . GLN A 1 73 ? 16.694 21.203 -8.982 1.00 45.69 73 GLN A O 1
ATOM 549 N N . LYS A 1 74 ? 16.701 22.571 -7.196 1.00 52.78 74 LYS A N 1
ATOM 550 C CA . LYS A 1 74 ? 15.259 22.749 -7.089 1.00 52.78 74 LYS A CA 1
ATOM 551 C C . LYS A 1 74 ? 14.868 23.599 -8.288 1.00 52.78 74 LYS A C 1
ATOM 553 O O . LYS A 1 74 ? 14.848 24.823 -8.226 1.00 52.78 74 LYS A O 1
ATOM 558 N N . LYS A 1 75 ? 14.570 22.938 -9.410 1.00 53.84 75 LYS A N 1
ATOM 559 C CA . LYS A 1 75 ? 13.771 23.529 -10.477 1.00 53.84 75 LYS A CA 1
ATOM 560 C C . LYS A 1 75 ? 12.476 23.953 -9.807 1.00 53.84 75 LYS A C 1
ATOM 562 O O . LYS A 1 75 ? 11.624 23.112 -9.526 1.00 53.84 75 LYS A O 1
ATOM 567 N N . GLN A 1 76 ? 12.380 25.239 -9.483 1.00 52.69 76 GLN A N 1
ATOM 568 C CA . GLN A 1 76 ? 11.161 25.865 -9.012 1.00 52.69 76 GLN A CA 1
ATOM 569 C C . GLN A 1 76 ? 10.103 25.559 -10.066 1.00 52.69 76 GLN A C 1
ATOM 571 O O . GLN A 1 76 ? 10.119 26.111 -11.167 1.00 52.69 76 GLN A O 1
ATOM 576 N N . SER A 1 77 ? 9.225 24.597 -9.784 1.00 54.47 77 SER A N 1
ATOM 577 C CA . SER A 1 77 ? 8.092 24.344 -10.656 1.00 54.47 77 SER A CA 1
ATOM 578 C C . SER A 1 77 ? 7.160 25.533 -10.482 1.00 54.47 77 SER A C 1
ATOM 580 O O . SER A 1 77 ? 6.332 25.558 -9.572 1.00 54.47 77 SER A O 1
ATOM 582 N N . MET A 1 78 ? 7.350 26.542 -11.330 1.00 57.56 78 MET A N 1
ATOM 583 C CA . MET A 1 78 ? 6.495 27.714 -11.444 1.00 57.56 78 MET A CA 1
ATOM 584 C C . MET A 1 78 ? 5.108 27.261 -11.890 1.00 57.56 78 MET A C 1
ATOM 586 O O . MET A 1 78 ? 4.770 27.214 -13.069 1.00 57.56 78 MET A O 1
ATOM 590 N N . SER A 1 79 ? 4.295 26.884 -10.915 1.00 56.75 79 SER A N 1
ATOM 591 C CA . SER A 1 79 ? 2.881 26.602 -11.080 1.00 56.75 79 SER A CA 1
ATOM 592 C C . SER A 1 79 ? 2.120 27.456 -10.072 1.00 56.75 79 SER A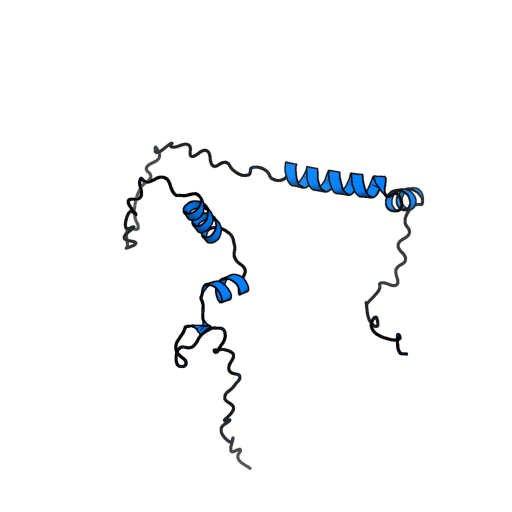 C 1
ATOM 594 O O . SER A 1 79 ? 1.500 26.939 -9.149 1.00 56.75 79 SER A O 1
ATOM 596 N N . MET A 1 80 ? 2.104 28.772 -10.301 1.00 58.84 80 MET A N 1
ATOM 597 C CA . MET A 1 80 ? 1.188 29.727 -9.646 1.00 58.84 80 MET A CA 1
ATOM 598 C C . MET A 1 80 ? -0.292 29.494 -10.013 1.00 58.84 80 MET A C 1
ATOM 600 O O . MET A 1 80 ? -1.161 30.306 -9.710 1.00 58.84 80 MET A O 1
ATOM 604 N N . LYS A 1 81 ? -0.617 28.399 -10.711 1.00 74.56 81 LYS A N 1
ATOM 605 C CA . LYS A 1 81 ? -1.989 28.063 -11.083 1.00 74.56 81 LYS A CA 1
ATOM 606 C C . LYS A 1 81 ? -2.590 27.148 -10.027 1.00 74.56 81 LYS A C 1
ATOM 608 O O . LYS A 1 81 ? -1.998 26.138 -9.645 1.00 74.56 81 LYS A O 1
ATOM 613 N N . ARG A 1 82 ? -3.806 27.486 -9.592 1.00 76.94 82 ARG A N 1
ATOM 614 C CA . ARG A 1 82 ? -4.615 26.662 -8.688 1.00 76.94 82 ARG A CA 1
ATOM 615 C C . ARG A 1 82 ? -4.689 25.232 -9.239 1.00 76.94 82 ARG A C 1
ATOM 617 O O . ARG A 1 82 ? -5.207 25.012 -10.333 1.00 76.94 82 ARG A O 1
ATOM 624 N N . LYS A 1 83 ? -4.172 24.259 -8.479 1.00 80.31 83 LYS A N 1
ATOM 625 C CA . LYS A 1 83 ? -4.231 22.836 -8.845 1.00 80.31 83 LYS A CA 1
ATOM 626 C C . LYS A 1 83 ? -5.690 22.403 -8.999 1.00 80.31 83 LYS A C 1
ATOM 628 O O . LYS A 1 83 ? -6.525 22.699 -8.140 1.00 80.31 83 LYS A O 1
ATOM 633 N N . THR A 1 84 ? -5.990 21.680 -10.077 1.00 84.94 84 THR A N 1
ATOM 634 C CA . THR A 1 84 ? -7.307 21.059 -10.275 1.00 84.94 84 THR A CA 1
ATOM 635 C C . THR A 1 84 ? -7.577 20.036 -9.170 1.00 84.94 84 THR A C 1
ATOM 637 O O . THR A 1 84 ? -6.645 19.509 -8.557 1.00 84.94 84 THR A O 1
ATOM 640 N N . ARG A 1 85 ? -8.851 19.702 -8.923 1.00 84.44 85 ARG A N 1
ATOM 641 C CA . ARG A 1 85 ? -9.237 18.672 -7.938 1.00 84.44 85 ARG A CA 1
ATOM 642 C C . ARG A 1 85 ? -8.514 17.341 -8.188 1.00 84.44 85 ARG A C 1
ATOM 644 O O . ARG A 1 85 ? -8.061 16.700 -7.247 1.00 84.44 85 ARG A O 1
ATOM 651 N N . GLN A 1 86 ? -8.329 16.978 -9.456 1.00 85.56 86 GLN A N 1
ATOM 652 C CA . GLN A 1 86 ? -7.592 15.780 -9.856 1.00 85.56 86 GLN A CA 1
ATOM 653 C C . GLN A 1 86 ? -6.079 15.905 -9.596 1.00 85.56 86 GLN A C 1
ATOM 655 O O . GLN A 1 86 ? -5.449 14.947 -9.154 1.00 85.56 86 GLN A O 1
ATOM 660 N N . GLY A 1 87 ? -5.498 17.090 -9.816 1.00 83.69 87 GLY A N 1
ATOM 661 C CA . GLY A 1 87 ? -4.100 17.375 -9.484 1.00 83.69 87 GLY A CA 1
ATOM 662 C C . GLY A 1 87 ? -3.825 17.282 -7.982 1.00 83.69 87 GLY A C 1
ATOM 663 O O . GLY A 1 87 ? -2.849 16.654 -7.581 1.00 83.69 87 GLY A O 1
ATOM 664 N N . LYS A 1 88 ? -4.730 17.820 -7.151 1.00 83.81 88 LYS A N 1
ATOM 665 C CA . LYS A 1 88 ? -4.666 17.678 -5.688 1.00 83.81 88 LYS A CA 1
ATOM 666 C C . LYS A 1 88 ? -4.796 1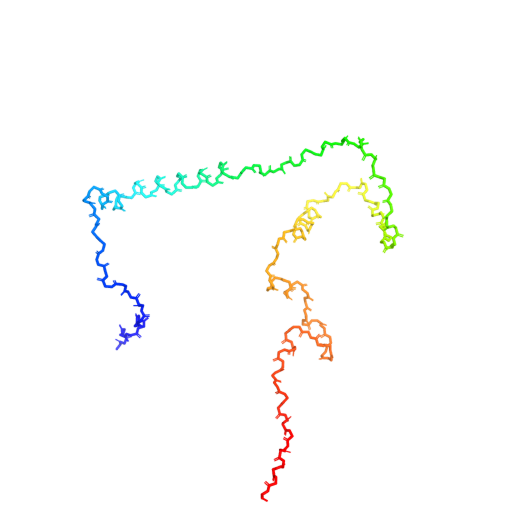6.216 -5.250 1.00 83.81 88 LYS A C 1
ATOM 668 O O . LYS A 1 88 ? -4.002 15.763 -4.437 1.00 83.81 88 LYS A O 1
ATOM 673 N N . ALA A 1 89 ? -5.732 15.458 -5.826 1.00 82.12 89 ALA A N 1
ATOM 674 C CA . ALA A 1 89 ? -5.900 14.036 -5.514 1.00 82.12 89 ALA A CA 1
ATOM 675 C C . ALA A 1 89 ? -4.648 13.204 -5.850 1.00 82.12 89 ALA A C 1
ATOM 677 O O . ALA A 1 89 ? -4.245 12.360 -5.057 1.00 82.12 89 ALA A O 1
ATOM 678 N N . ARG A 1 90 ? -3.991 13.474 -6.988 1.00 80.81 90 ARG A N 1
ATOM 679 C CA . ARG A 1 90 ? -2.724 12.816 -7.358 1.00 80.81 90 ARG A CA 1
ATOM 680 C C . ARG A 1 90 ? -1.580 13.165 -6.412 1.00 80.81 90 ARG A C 1
ATOM 682 O O . ARG A 1 90 ? -0.750 12.311 -6.130 1.00 80.81 90 ARG A O 1
ATOM 689 N N . GLU A 1 91 ? -1.522 14.404 -5.939 1.00 82.12 91 GLU A N 1
ATOM 690 C CA . GLU A 1 91 ? -0.511 14.825 -4.970 1.00 82.12 91 GLU A CA 1
ATOM 691 C C . GLU A 1 91 ? -0.724 14.167 -3.604 1.00 82.12 91 GLU A C 1
ATOM 693 O O . GLU A 1 91 ? 0.227 13.643 -3.035 1.00 82.12 91 GLU A O 1
ATOM 698 N N . ILE A 1 92 ? -1.966 14.119 -3.116 1.00 81.50 92 ILE A N 1
ATOM 699 C CA . ILE A 1 92 ? -2.321 13.402 -1.883 1.00 81.50 92 ILE A CA 1
ATOM 700 C C . ILE A 1 92 ? -1.980 11.916 -2.029 1.00 81.50 92 ILE A C 1
ATOM 702 O O . ILE A 1 92 ? -1.308 11.352 -1.175 1.00 81.50 92 ILE A O 1
ATOM 706 N N . ALA A 1 93 ? -2.324 11.298 -3.161 1.00 80.31 93 ALA A N 1
ATOM 707 C CA . ALA A 1 93 ? -1.986 9.904 -3.427 1.00 80.31 93 ALA A CA 1
ATOM 708 C C . ALA A 1 93 ? -0.471 9.633 -3.457 1.00 80.31 93 ALA A C 1
ATOM 710 O O . ALA A 1 93 ? -0.078 8.494 -3.230 1.00 80.31 93 ALA A O 1
ATOM 711 N N . ARG A 1 94 ? 0.373 10.637 -3.752 1.00 78.88 94 ARG A N 1
ATOM 712 C CA . ARG A 1 94 ? 1.843 10.534 -3.671 1.00 78.88 94 ARG A CA 1
ATOM 713 C C . ARG A 1 94 ? 2.387 10.743 -2.256 1.00 78.88 94 ARG A C 1
ATOM 715 O O . ARG A 1 94 ? 3.470 10.248 -1.973 1.00 78.88 94 ARG A O 1
ATOM 722 N N . LYS A 1 95 ? 1.679 11.498 -1.411 1.00 81.31 95 LYS A N 1
ATOM 723 C CA . LYS A 1 95 ? 2.054 11.750 -0.009 1.00 81.31 95 LYS A CA 1
ATOM 724 C C . LYS A 1 95 ? 1.568 10.643 0.932 1.00 81.31 95 LYS A C 1
ATOM 726 O O . LYS A 1 95 ? 2.188 10.414 1.961 1.00 81.31 95 LYS A O 1
ATOM 731 N N . ASN A 1 96 ? 0.488 9.951 0.576 1.00 86.56 96 ASN A N 1
ATOM 732 C CA . ASN A 1 96 ? -0.050 8.853 1.371 1.00 86.56 96 ASN A CA 1
ATOM 733 C C . ASN A 1 96 ? 0.890 7.634 1.360 1.00 86.56 96 ASN A C 1
ATOM 735 O O . ASN A 1 96 ? 1.473 7.328 0.314 1.00 86.56 96 ASN A O 1
ATOM 739 N N . PRO A 1 97 ? 1.001 6.899 2.482 1.00 88.12 97 PRO A N 1
ATOM 740 C CA . PRO A 1 97 ? 1.734 5.642 2.512 1.00 88.12 97 PRO A CA 1
ATOM 741 C C . PRO A 1 97 ? 1.071 4.645 1.559 1.00 88.12 97 PRO A C 1
ATOM 743 O O . PRO A 1 97 ? -0.148 4.480 1.563 1.00 88.12 97 PRO A O 1
ATOM 746 N N . ARG A 1 98 ? 1.888 3.989 0.735 1.00 89.12 98 ARG A N 1
ATOM 747 C CA . ARG A 1 98 ? 1.438 2.993 -0.239 1.00 89.12 98 ARG A CA 1
ATOM 748 C C . ARG A 1 98 ? 1.928 1.621 0.159 1.00 89.12 98 ARG A C 1
ATOM 750 O O . ARG A 1 98 ? 3.053 1.463 0.637 1.00 89.12 98 ARG A O 1
ATOM 757 N N . THR A 1 99 ? 1.094 0.624 -0.081 1.00 93.06 99 THR A N 1
ATOM 758 C CA . THR A 1 99 ? 1.517 -0.764 0.058 1.00 93.06 99 THR A CA 1
ATOM 759 C C . THR A 1 99 ? 2.435 -1.143 -1.099 1.00 93.06 99 THR A C 1
ATOM 761 O O . THR A 1 99 ? 2.382 -0.577 -2.193 1.00 93.06 99 THR A O 1
ATOM 764 N N . PHE A 1 100 ? 3.282 -2.142 -0.876 1.00 88.69 100 PHE A N 1
ATOM 765 C CA . PHE A 1 100 ? 4.184 -2.626 -1.913 1.00 88.69 100 PHE A CA 1
ATOM 766 C C . PHE A 1 100 ? 3.432 -3.095 -3.179 1.00 88.69 100 PHE A C 1
ATOM 768 O O . PHE A 1 100 ? 3.859 -2.812 -4.296 1.00 88.69 100 PHE A O 1
ATOM 775 N N . LEU A 1 101 ? 2.274 -3.743 -3.014 1.00 89.69 101 LEU A N 1
ATOM 776 C CA . LEU A 1 101 ? 1.457 -4.228 -4.130 1.00 89.69 101 LEU A CA 1
ATOM 777 C C . LEU A 1 101 ? 0.902 -3.082 -4.995 1.00 89.69 101 LEU A C 1
ATOM 779 O O . LEU A 1 101 ? 0.868 -3.191 -6.219 1.00 89.69 101 LEU A O 1
ATOM 783 N N . GLU A 1 102 ? 0.509 -1.967 -4.377 1.00 91.00 102 GLU A N 1
ATOM 784 C CA . GLU A 1 102 ? 0.048 -0.776 -5.104 1.00 91.00 102 GLU A CA 1
ATOM 785 C C . GLU A 1 102 ? 1.158 -0.173 -5.968 1.00 91.00 102 GLU A C 1
ATOM 787 O O . GLU A 1 102 ? 0.910 0.199 -7.114 1.00 91.00 102 GLU A O 1
ATOM 792 N N . LEU A 1 103 ? 2.391 -0.131 -5.452 1.00 89.19 103 LEU A N 1
ATOM 793 C CA . LEU A 1 103 ? 3.550 0.353 -6.204 1.00 89.19 103 LEU A CA 1
ATOM 794 C C . LEU A 1 103 ? 3.861 -0.534 -7.415 1.00 89.19 103 LEU A C 1
ATOM 796 O O . LEU A 1 103 ? 4.156 -0.017 -8.491 1.00 89.19 103 LEU A O 1
ATOM 800 N N . VAL A 1 104 ? 3.765 -1.859 -7.257 1.00 90.69 104 VAL A N 1
ATOM 801 C CA . VAL A 1 104 ? 3.969 -2.819 -8.354 1.00 90.69 104 VAL A CA 1
ATOM 802 C C . VAL A 1 104 ? 2.936 -2.618 -9.465 1.00 90.69 104 VAL A C 1
ATOM 804 O O . VAL A 1 104 ? 3.305 -2.598 -10.639 1.00 90.69 104 VAL A O 1
ATOM 807 N N . ASN A 1 105 ? 1.668 -2.413 -9.102 1.00 90.56 105 ASN A N 1
ATOM 808 C CA . ASN A 1 105 ? 0.591 -2.197 -10.067 1.00 90.56 105 ASN A CA 1
ATOM 809 C C . ASN A 1 105 ? 0.729 -0.855 -10.804 1.00 90.56 105 ASN A C 1
ATOM 811 O O . ASN A 1 105 ? 0.569 -0.803 -12.020 1.00 90.56 105 ASN A O 1
ATOM 815 N N . GLU A 1 106 ? 1.061 0.232 -10.102 1.00 90.56 106 GLU A N 1
ATOM 816 C CA . GLU A 1 106 ? 1.232 1.556 -10.723 1.00 90.56 106 GLU A CA 1
ATOM 817 C C . GLU A 1 106 ? 2.438 1.616 -11.669 1.00 90.56 106 GLU A C 1
ATOM 819 O O . GLU A 1 106 ? 2.417 2.347 -12.662 1.00 90.56 106 GLU A O 1
ATOM 824 N N . ALA A 1 107 ? 3.479 0.830 -11.392 1.00 90.56 107 ALA A N 1
ATOM 825 C CA . ALA A 1 107 ? 4.694 0.796 -12.196 1.00 90.56 107 ALA A CA 1
ATOM 826 C C . ALA A 1 107 ? 4.510 0.153 -13.584 1.00 90.56 107 ALA A C 1
ATOM 828 O O . ALA A 1 107 ? 5.426 0.244 -14.400 1.00 90.56 107 ALA A O 1
ATOM 829 N N . ASN A 1 108 ? 3.359 -0.477 -13.872 1.00 90.62 108 ASN A N 1
ATOM 830 C CA . ASN A 1 108 ? 3.050 -1.108 -15.164 1.00 90.62 108 ASN A CA 1
ATOM 831 C C . ASN A 1 108 ? 4.195 -1.996 -15.685 1.00 90.62 108 ASN A C 1
ATOM 833 O O . ASN A 1 108 ? 4.595 -1.916 -16.849 1.00 90.62 108 ASN A O 1
ATOM 837 N N . LEU A 1 109 ? 4.747 -2.840 -14.808 1.00 89.75 109 LEU A N 1
ATOM 838 C CA . LEU A 1 109 ? 5.964 -3.611 -15.085 1.00 89.75 109 LEU A CA 1
ATOM 839 C C . LEU A 1 109 ? 5.833 -4.558 -16.290 1.00 89.75 109 LEU A C 1
ATOM 841 O O . LEU A 1 109 ? 6.844 -4.899 -16.906 1.00 89.75 109 LEU A O 1
ATOM 845 N N . ASP A 1 110 ? 4.613 -4.943 -16.662 1.00 87.31 110 ASP A N 1
ATOM 846 C CA . ASP A 1 110 ? 4.334 -5.784 -17.830 1.00 87.31 110 ASP A CA 1
ATOM 847 C C . ASP A 1 110 ? 4.653 -5.105 -19.165 1.00 87.31 110 ASP A C 1
ATOM 849 O O . ASP A 1 110 ? 4.996 -5.790 -20.129 1.00 87.31 110 ASP A O 1
ATOM 853 N N . ALA A 1 111 ? 4.618 -3.769 -19.213 1.00 91.94 111 ALA A N 1
ATOM 854 C CA . ALA A 1 111 ? 4.973 -2.996 -20.401 1.00 91.94 111 ALA A CA 1
ATOM 855 C C . ALA A 1 111 ? 6.487 -2.990 -20.680 1.00 91.94 111 ALA A C 1
ATOM 857 O O . ALA A 1 111 ? 6.916 -2.590 -21.764 1.00 91.94 111 ALA A O 1
ATOM 858 N N . LEU A 1 112 ? 7.311 -3.421 -19.715 1.00 89.62 112 LEU A N 1
ATOM 859 C CA . LEU A 1 112 ? 8.759 -3.462 -19.883 1.00 89.62 112 LEU A CA 1
ATOM 860 C C . LEU A 1 112 ? 9.176 -4.582 -20.856 1.00 89.62 112 LEU A C 1
ATOM 862 O O . LEU A 1 112 ? 8.629 -5.696 -20.800 1.00 89.62 112 LEU A O 1
ATOM 866 N N . PRO A 1 113 ? 10.193 -4.338 -21.706 1.00 90.31 113 PRO A N 1
ATOM 867 C CA . PRO A 1 113 ? 10.720 -5.347 -22.617 1.00 90.31 113 PRO A CA 1
ATOM 868 C C . PRO A 1 113 ? 11.143 -6.650 -21.910 1.00 90.31 113 PRO A C 1
ATOM 870 O O . PRO A 1 113 ? 11.565 -6.608 -20.753 1.00 90.31 113 PRO A O 1
ATOM 873 N N . PRO A 1 114 ? 11.096 -7.815 -22.590 1.00 84.50 114 PRO A N 1
ATOM 874 C CA . PRO A 1 114 ? 11.399 -9.127 -21.996 1.00 84.50 114 PRO A CA 1
ATOM 875 C C . PRO A 1 114 ? 12.769 -9.240 -21.318 1.00 84.50 114 PRO A C 1
ATOM 877 O O . PRO A 1 114 ? 12.913 -9.972 -20.346 1.00 84.50 114 PRO A O 1
ATOM 880 N N . HIS A 1 115 ? 13.762 -8.507 -21.822 1.00 85.50 115 HIS A N 1
ATOM 881 C CA . HIS A 1 115 ? 15.140 -8.535 -21.335 1.00 85.50 115 HIS A CA 1
ATOM 882 C C . HIS A 1 115 ? 15.388 -7.621 -20.126 1.00 85.50 115 HIS A C 1
ATOM 884 O O . HIS A 1 115 ? 16.477 -7.661 -19.562 1.00 85.50 115 HIS A O 1
ATOM 890 N N . VAL A 1 116 ? 14.416 -6.784 -19.742 1.00 88.81 116 VAL A N 1
ATOM 891 C CA . VAL A 1 116 ? 14.534 -5.886 -18.588 1.00 88.81 116 VAL A CA 1
ATOM 892 C C . VAL A 1 116 ? 14.031 -6.623 -17.344 1.00 88.81 116 VAL A C 1
ATOM 894 O O . VAL A 1 116 ? 12.842 -6.956 -17.278 1.00 88.81 116 VAL A O 1
ATOM 897 N N . PRO A 1 117 ? 14.895 -6.881 -16.344 1.00 87.12 117 PRO A N 1
ATOM 898 C CA . PRO A 1 117 ? 14.465 -7.467 -15.084 1.00 87.12 117 PRO A CA 1
ATOM 899 C C . PRO A 1 117 ? 13.481 -6.533 -14.379 1.00 87.12 117 PRO A C 1
ATOM 901 O O . PRO A 1 117 ? 13.727 -5.337 -14.239 1.00 87.12 117 PRO A O 1
ATOM 904 N N . ASN A 1 118 ? 12.364 -7.081 -13.919 1.00 89.50 118 ASN A N 1
ATOM 905 C CA . ASN A 1 118 ? 11.360 -6.356 -13.148 1.00 89.50 118 ASN A CA 1
ATOM 906 C C . ASN A 1 118 ? 10.886 -7.233 -11.986 1.00 89.50 118 ASN A C 1
ATOM 908 O O . ASN A 1 118 ? 11.188 -8.418 -11.956 1.00 89.50 118 ASN A O 1
ATOM 912 N N . TYR A 1 119 ? 10.131 -6.686 -11.038 1.00 85.38 119 TYR A N 1
ATOM 913 C CA . TYR A 1 119 ? 9.720 -7.446 -9.855 1.00 85.38 119 TYR A CA 1
ATOM 914 C C . TYR A 1 119 ? 8.902 -8.716 -10.177 1.00 85.38 119 TYR A C 1
ATOM 916 O O . TYR A 1 119 ? 9.072 -9.739 -9.521 1.00 85.38 119 TYR A O 1
ATOM 924 N N . LEU A 1 120 ? 8.069 -8.684 -11.224 1.00 85.12 120 LEU A N 1
ATOM 925 C CA . LEU A 1 120 ? 7.233 -9.819 -11.637 1.00 85.12 120 LEU A CA 1
ATOM 926 C C . LEU A 1 120 ? 8.046 -10.952 -12.292 1.00 85.12 120 LEU A C 1
ATOM 928 O O . LEU A 1 120 ? 7.723 -12.123 -12.126 1.00 85.12 120 LEU A O 1
ATOM 932 N N . ARG A 1 121 ? 9.115 -10.612 -13.025 1.00 80.19 121 ARG A N 1
ATOM 933 C CA . ARG A 1 121 ? 9.974 -11.548 -13.775 1.00 80.19 121 ARG A CA 1
ATOM 934 C C . ARG A 1 121 ? 11.270 -11.886 -13.048 1.00 80.19 121 ARG A C 1
ATOM 936 O O . ARG A 1 121 ? 11.860 -12.919 -13.314 1.00 80.19 121 ARG A O 1
ATOM 943 N N . ALA A 1 122 ? 11.725 -11.060 -12.113 1.00 76.06 122 ALA A N 1
ATOM 944 C CA . ALA A 1 122 ? 12.897 -11.340 -11.284 1.00 76.06 122 ALA A CA 1
ATOM 945 C C . ALA A 1 122 ? 12.664 -12.541 -10.352 1.00 76.06 122 ALA A C 1
ATOM 947 O O . ALA A 1 122 ? 13.622 -13.134 -9.874 1.00 76.06 122 ALA A O 1
ATOM 948 N N . ALA A 1 123 ? 11.403 -12.942 -10.159 1.00 63.53 123 ALA A N 1
ATOM 949 C CA . ALA A 1 123 ? 11.017 -14.205 -9.544 1.00 63.53 123 ALA A CA 1
ATOM 950 C C . ALA A 1 123 ? 11.144 -15.423 -10.489 1.00 63.53 123 ALA A C 1
ATOM 952 O O . ALA A 1 123 ? 10.569 -16.474 -10.199 1.00 63.53 123 ALA A O 1
ATOM 953 N N . VAL A 1 124 ? 11.880 -15.333 -11.610 1.00 59.94 124 VAL A N 1
ATOM 954 C CA . VAL A 1 124 ? 12.357 -16.540 -12.302 1.00 59.94 124 VAL A CA 1
ATOM 955 C C . VAL A 1 124 ? 13.208 -17.293 -11.284 1.00 59.94 124 VAL A C 1
ATOM 957 O O . VAL A 1 124 ? 14.233 -16.789 -10.827 1.00 59.94 124 VAL A O 1
ATOM 960 N N . GLY A 1 125 ? 12.718 -18.464 -10.871 1.00 64.62 125 GLY A N 1
ATOM 961 C CA . GLY A 1 125 ? 13.380 -19.325 -9.900 1.00 64.62 125 GLY A CA 1
ATOM 962 C C . GLY A 1 125 ? 14.832 -19.628 -10.286 1.00 64.62 125 GLY A C 1
ATOM 963 O O . GLY A 1 125 ? 15.265 -19.299 -11.395 1.00 64.62 125 GLY A O 1
ATOM 964 N N . PRO A 1 126 ? 15.600 -20.263 -9.381 1.00 64.44 126 PRO A N 1
ATOM 965 C CA . PRO A 1 126 ? 16.989 -20.609 -9.659 1.00 64.44 126 PRO A CA 1
ATOM 966 C C . PRO A 1 126 ? 17.089 -21.273 -11.041 1.00 64.44 126 PRO A C 1
ATOM 968 O O . PRO A 1 126 ? 16.191 -22.044 -11.397 1.00 64.44 126 PRO A O 1
ATOM 971 N N . PRO A 1 127 ? 18.122 -20.938 -11.835 1.00 68.88 127 PRO A N 1
ATOM 972 C CA . PRO A 1 127 ? 18.217 -21.352 -13.229 1.00 68.88 127 PRO A CA 1
ATOM 973 C C . PRO A 1 127 ? 17.902 -22.844 -13.365 1.00 68.88 127 PRO A C 1
ATOM 975 O O . PRO A 1 127 ? 18.447 -23.670 -12.633 1.00 68.88 127 PRO A O 1
ATOM 978 N N . SER A 1 128 ? 17.022 -23.191 -14.309 1.00 68.38 128 SER A N 1
ATOM 979 C CA . SER A 1 128 ? 16.621 -24.585 -14.563 1.00 68.38 128 SER A CA 1
ATOM 980 C C . SER A 1 128 ? 17.794 -25.471 -14.997 1.00 68.38 128 SER A C 1
ATOM 982 O O . SER A 1 128 ? 17.705 -26.696 -14.949 1.00 68.38 128 SER A O 1
ATOM 984 N N . ILE A 1 129 ? 18.906 -24.850 -15.396 1.00 72.38 129 ILE A N 1
ATOM 985 C CA . ILE A 1 129 ? 20.179 -25.496 -15.682 1.00 72.38 129 ILE A CA 1
ATOM 986 C C . ILE A 1 129 ? 21.071 -25.369 -14.447 1.00 72.38 129 ILE A C 1
ATOM 988 O O . ILE A 1 129 ? 21.602 -24.301 -14.143 1.00 72.38 129 ILE A O 1
ATOM 992 N N . THR A 1 130 ? 21.266 -26.487 -13.754 1.00 74.19 130 THR A N 1
ATOM 993 C CA . THR A 1 130 ? 22.294 -26.624 -12.720 1.00 74.19 130 THR A CA 1
ATOM 994 C C . THR A 1 130 ? 23.542 -27.259 -13.340 1.00 74.19 130 THR A C 1
ATOM 996 O O . THR A 1 130 ? 23.455 -28.209 -14.119 1.00 74.19 130 THR A O 1
ATOM 999 N N . SER A 1 131 ? 24.728 -26.721 -13.041 1.00 80.06 131 SER A N 1
ATOM 1000 C CA . SER A 1 131 ? 25.990 -27.336 -13.477 1.00 80.06 131 SER A CA 1
ATOM 1001 C C . SER A 1 131 ? 26.237 -28.639 -12.709 1.00 80.06 131 SER A C 1
ATOM 1003 O O . SER A 1 131 ? 25.982 -28.710 -11.502 1.00 80.06 131 SER A O 1
ATOM 1005 N N . ARG A 1 132 ? 26.746 -29.677 -13.387 1.00 82.62 132 ARG A N 1
ATOM 1006 C CA . ARG A 1 132 ? 27.087 -30.953 -12.741 1.00 82.62 132 ARG A CA 1
ATOM 1007 C C . ARG A 1 132 ? 28.257 -30.748 -11.778 1.00 82.62 132 ARG A C 1
ATOM 1009 O O . ARG A 1 132 ? 29.320 -30.279 -12.173 1.00 82.62 132 ARG A O 1
ATOM 1016 N N . ARG A 1 133 ? 28.067 -31.126 -10.512 1.00 86.88 133 ARG A N 1
ATOM 1017 C CA . ARG A 1 133 ? 29.148 -31.175 -9.523 1.00 86.88 133 ARG A CA 1
ATOM 1018 C C . ARG A 1 133 ? 29.906 -32.491 -9.678 1.00 86.88 133 ARG A C 1
ATOM 1020 O O . ARG A 1 133 ? 29.315 -33.552 -9.508 1.00 86.88 133 ARG A O 1
ATOM 1027 N N . ASN A 1 134 ? 31.196 -32.407 -9.984 1.00 85.50 134 ASN A N 1
ATOM 1028 C CA . ASN A 1 134 ? 32.104 -33.548 -9.932 1.00 85.50 134 ASN A CA 1
ATOM 1029 C C . ASN A 1 134 ? 32.719 -33.588 -8.532 1.00 85.50 134 ASN A C 1
ATOM 1031 O O . ASN A 1 134 ? 33.409 -32.648 -8.140 1.00 85.50 134 ASN A O 1
ATOM 1035 N N . PHE A 1 135 ? 32.444 -34.646 -7.779 1.00 86.88 135 PHE A N 1
ATOM 1036 C CA . PHE A 1 135 ? 33.109 -34.907 -6.507 1.00 86.88 135 PHE A CA 1
ATOM 1037 C C . PHE A 1 135 ? 34.236 -35.913 -6.742 1.00 86.88 135 PHE A C 1
ATOM 1039 O O . PHE A 1 135 ? 34.069 -36.840 -7.535 1.00 86.88 135 PHE A O 1
ATOM 1046 N N . CYS A 1 136 ? 35.375 -35.723 -6.075 1.00 80.81 136 CYS A N 1
ATOM 1047 C CA . CYS A 1 136 ? 36.427 -36.735 -6.047 1.00 80.81 136 CYS A CA 1
ATOM 1048 C C . CYS A 1 136 ? 35.893 -37.973 -5.315 1.00 80.81 136 CYS A C 1
ATOM 1050 O O . CYS A 1 136 ? 35.370 -37.842 -4.207 1.00 80.81 136 CYS A O 1
ATOM 1052 N N . THR A 1 137 ? 35.998 -39.135 -5.952 1.00 67.88 137 THR A N 1
ATOM 1053 C CA . THR A 1 137 ? 35.797 -40.451 -5.329 1.00 67.88 137 THR A CA 1
ATOM 1054 C C . THR A 1 137 ? 37.042 -40.885 -4.584 1.00 67.88 137 THR A C 1
ATOM 1056 O O . THR A 1 137 ? 38.130 -40.717 -5.183 1.00 67.88 137 THR A O 1
#

Foldseek 3Di:
DDDDDDPPDDPDDPDDDDDDPVVVVLVPDPVSVVVVVVVVVVCVVVVPPDPPPVPPPVPPPDDDDDDDDDDDPPPPPPCPDDQDPVRVVVVVVVVDDDDPVVVLVVVPCVPDDPPDDDPVNVPPDDPPDDDDDDDDD

Radius of gyration: 29.97 Å; chains: 1; bounding box: 64×76×59 Å

InterPro domains:
  IPR039723 Vps71/ZNHIT1 [PTHR13093] (10-137)

Sequence (137 aa):
MDDEISGAVRRTSTRSRKVATKMAAALASSDNRTQAALARLDALENDNGGVETVEINDDDEASLDDDEEAYIQKKQSMSMKRKTRQGKAREIARKNPRTFLELVNEANLDALPPHVPNYLRAAVGPPSITSRRNFCT